Protein AF-A0AAV6AJV6-F1 (afdb_monomer_lite)

Structure (mmCIF, N/CA/C/O backbone):
data_AF-A0AAV6AJV6-F1
#
_entry.id   AF-A0AAV6AJV6-F1
#
loop_
_atom_site.group_PDB
_atom_site.id
_atom_site.type_symbol
_atom_site.label_atom_id
_atom_site.label_alt_id
_atom_site.label_comp_id
_atom_site.label_asym_id
_atom_site.label_entity_id
_atom_site.label_seq_id
_atom_site.pdbx_PDB_ins_code
_atom_site.Cartn_x
_atom_site.Cartn_y
_atom_site.Cartn_z
_atom_site.occupancy
_atom_site.B_iso_or_equiv
_atom_site.auth_seq_id
_atom_site.auth_comp_id
_atom_site.auth_asym_id
_atom_site.auth_atom_id
_atom_site.pdbx_PDB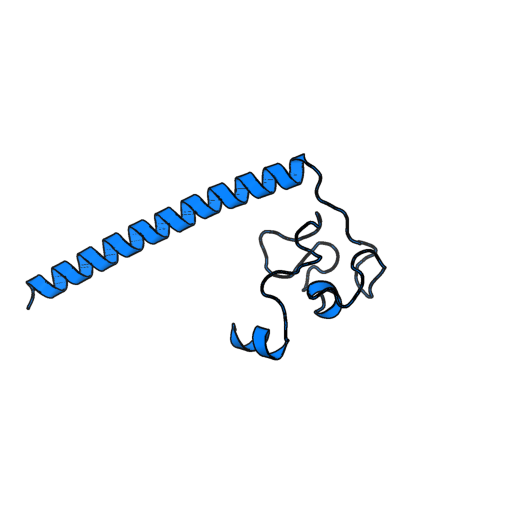_model_num
ATOM 1 N N . MET A 1 1 ? -8.845 -4.718 -15.061 1.00 54.75 1 MET A N 1
ATOM 2 C CA . MET A 1 1 ? -8.151 -3.935 -16.115 1.00 54.75 1 MET A CA 1
ATOM 3 C C . MET A 1 1 ? -8.215 -2.452 -15.765 1.00 54.75 1 MET A C 1
ATOM 5 O O . MET A 1 1 ? -9.102 -2.067 -15.022 1.00 54.75 1 MET A O 1
ATOM 9 N N . MET A 1 2 ? -7.311 -1.607 -16.283 1.00 59.62 2 MET A N 1
ATOM 10 C CA . MET A 1 2 ? -7.306 -0.151 -16.004 1.00 59.62 2 MET A CA 1
ATOM 11 C C . MET A 1 2 ? -8.650 0.534 -16.334 1.00 59.62 2 MET A C 1
ATOM 13 O O . MET A 1 2 ? -9.009 1.522 -15.703 1.00 59.62 2 MET A O 1
ATOM 17 N N . LEU A 1 3 ? -9.414 -0.039 -17.271 1.00 56.56 3 LEU A N 1
ATOM 18 C CA . LEU A 1 3 ? -10.757 0.409 -17.646 1.00 56.56 3 LEU A CA 1
ATOM 19 C C . LEU A 1 3 ? -11.791 0.244 -16.510 1.00 56.56 3 LEU A C 1
ATOM 21 O O . LEU A 1 3 ? -12.586 1.154 -16.297 1.00 56.56 3 LEU A O 1
ATOM 25 N N . ASP A 1 4 ? -11.708 -0.820 -15.700 1.00 61.56 4 ASP A N 1
ATOM 26 C CA . ASP A 1 4 ? -12.667 -1.083 -14.608 1.00 61.56 4 ASP A CA 1
ATOM 27 C C . ASP A 1 4 ? -12.580 -0.033 -13.482 1.00 61.56 4 ASP A C 1
ATOM 29 O O . ASP A 1 4 ? -13.563 0.243 -12.797 1.00 61.56 4 ASP A O 1
ATOM 33 N N . LEU A 1 5 ? -11.401 0.570 -13.276 1.00 62.09 5 LEU A N 1
ATOM 34 C CA . LEU A 1 5 ? -11.180 1.588 -12.237 1.00 62.09 5 LEU A CA 1
ATOM 35 C C . LEU A 1 5 ? -11.826 2.932 -12.600 1.00 62.09 5 LEU A C 1
ATOM 37 O O . LEU A 1 5 ? -12.338 3.630 -11.723 1.00 62.09 5 LEU A O 1
ATOM 41 N N . ILE A 1 6 ? -11.831 3.276 -13.893 1.00 66.12 6 ILE A N 1
ATOM 42 C CA . ILE A 1 6 ? -12.445 4.505 -14.413 1.00 66.12 6 ILE A CA 1
ATOM 43 C C . ILE A 1 6 ? -13.967 4.421 -14.271 1.00 66.12 6 ILE A C 1
ATOM 45 O O . ILE A 1 6 ? -14.595 5.366 -13.793 1.00 66.12 6 ILE A O 1
ATOM 49 N N . GLU A 1 7 ? -14.553 3.273 -14.614 1.00 68.69 7 GLU A N 1
ATOM 50 C CA . GLU A 1 7 ? -15.997 3.041 -14.501 1.00 68.69 7 GLU A CA 1
ATOM 51 C C . GLU A 1 7 ? -16.469 3.029 -13.042 1.00 68.69 7 GLU A C 1
ATOM 53 O O . GLU A 1 7 ? -17.490 3.633 -12.713 1.00 68.69 7 GLU A O 1
ATOM 58 N N . ARG A 1 8 ? -15.685 2.424 -12.141 1.00 68.44 8 ARG A N 1
ATOM 59 C CA . ARG A 1 8 ? -15.971 2.392 -10.695 1.00 68.44 8 ARG A CA 1
ATOM 60 C C . ARG A 1 8 ? -15.655 3.703 -9.968 1.00 68.44 8 ARG A C 1
ATOM 62 O O . ARG A 1 8 ? -15.910 3.800 -8.771 1.00 68.44 8 ARG A O 1
ATOM 69 N N . ARG A 1 9 ? -15.093 4.710 -10.658 1.00 78.44 9 ARG A N 1
ATOM 70 C CA . ARG A 1 9 ? -14.585 5.965 -10.060 1.00 78.44 9 ARG A CA 1
ATOM 71 C C . ARG A 1 9 ? -13.687 5.705 -8.845 1.00 78.44 9 ARG A C 1
ATOM 73 O O . ARG A 1 9 ? -13.729 6.440 -7.859 1.00 78.44 9 ARG A O 1
ATOM 80 N N . ARG A 1 10 ? -12.902 4.630 -8.903 1.00 85.81 10 ARG A N 1
ATOM 81 C CA . ARG A 1 10 ? -12.096 4.160 -7.779 1.00 85.81 10 ARG A CA 1
ATOM 82 C C . ARG A 1 10 ? -10.689 4.734 -7.885 1.00 85.81 10 ARG A C 1
ATOM 84 O O . ARG A 1 10 ? -10.038 4.604 -8.921 1.00 85.81 10 ARG A O 1
ATOM 91 N N . ALA A 1 11 ? -10.227 5.402 -6.830 1.00 84.94 11 ALA A N 1
ATOM 92 C CA . ALA A 1 11 ? -8.900 6.010 -6.824 1.00 84.94 11 ALA A CA 1
ATOM 93 C C . ALA A 1 11 ? -7.797 4.938 -6.913 1.00 84.94 11 ALA A C 1
ATOM 95 O O . ALA A 1 11 ? -7.889 3.909 -6.253 1.00 84.94 11 ALA A O 1
ATOM 96 N N . LEU A 1 12 ? -6.719 5.204 -7.662 1.00 84.44 12 LEU A N 1
ATOM 97 C CA . LEU A 1 12 ? -5.544 4.312 -7.725 1.00 84.44 12 LEU A CA 1
ATOM 98 C C . LEU A 1 12 ? -4.857 4.148 -6.354 1.00 84.44 12 LEU A C 1
ATOM 100 O O . LEU A 1 12 ? -4.177 3.162 -6.090 1.00 84.44 12 LEU A O 1
ATOM 104 N N . SER A 1 13 ? -5.014 5.138 -5.478 1.00 86.75 13 SER A N 1
ATOM 105 C CA . SER A 1 13 ? -4.573 5.095 -4.089 1.00 86.75 13 SER A CA 1
ATOM 106 C C . SER A 1 13 ? -5.671 5.682 -3.216 1.00 86.75 13 SER A C 1
ATOM 108 O O . SER A 1 13 ? -6.177 6.767 -3.509 1.00 86.75 13 SER A O 1
ATOM 110 N N . SER A 1 14 ? -6.038 4.974 -2.149 1.00 91.69 14 SER A N 1
ATOM 111 C CA . SER A 1 14 ? -7.021 5.470 -1.190 1.00 91.69 14 SER A CA 1
ATOM 112 C C . SER A 1 14 ? -6.452 6.649 -0.390 1.00 91.69 14 SER A C 1
ATOM 114 O O . SER A 1 14 ? -5.396 6.495 0.233 1.00 91.69 14 SER A O 1
ATOM 116 N N . PRO A 1 15 ? -7.154 7.796 -0.322 1.00 90.00 15 PRO A N 1
ATOM 117 C CA . PRO A 1 15 ? -6.735 8.928 0.502 1.00 90.00 15 PRO A CA 1
ATOM 118 C C . PRO A 1 15 ? -6.886 8.665 2.008 1.00 90.00 15 PRO A C 1
ATOM 120 O O . PRO A 1 15 ? -6.243 9.342 2.804 1.00 90.00 15 PRO A O 1
ATOM 123 N N . VAL A 1 16 ? -7.717 7.695 2.409 1.00 92.75 16 VAL A N 1
ATOM 124 C CA . VAL A 1 16 ? -8.027 7.416 3.823 1.00 92.75 16 VAL A CA 1
ATOM 125 C C . VAL A 1 16 ? -7.325 6.166 4.357 1.00 92.75 16 VAL A C 1
ATOM 127 O O . VAL A 1 16 ? -6.998 6.115 5.539 1.00 92.75 16 VAL A O 1
ATOM 130 N N . CYS A 1 17 ? -7.030 5.173 3.508 1.00 93.81 17 CYS A N 1
ATOM 131 C CA . CYS A 1 17 ? -6.378 3.934 3.947 1.00 93.81 17 CYS A CA 1
ATOM 132 C C . CYS A 1 17 ? -4.843 4.007 3.942 1.00 93.81 17 CYS A C 1
ATOM 134 O O . CYS A 1 17 ? -4.204 3.133 4.521 1.00 93.81 17 CYS A O 1
ATOM 136 N N . PHE A 1 18 ? -4.232 5.005 3.290 1.00 89.50 18 PHE A N 1
ATOM 137 C CA . PHE A 1 18 ? -2.776 5.056 3.081 1.00 89.50 18 PHE A CA 1
ATOM 138 C C . PHE A 1 18 ? -1.957 5.032 4.383 1.00 89.50 18 PHE A C 1
ATOM 140 O O . PHE A 1 18 ? -0.884 4.439 4.411 1.00 89.50 18 PHE A O 1
ATOM 147 N N . LEU A 1 19 ? -2.475 5.639 5.455 1.00 91.00 19 LEU A N 1
ATOM 148 C CA . LEU A 1 19 ? -1.814 5.715 6.764 1.00 91.00 19 LEU A CA 1
ATOM 149 C C . LEU A 1 19 ? -2.275 4.632 7.754 1.00 91.00 19 LEU A C 1
ATOM 151 O O . LEU A 1 19 ? -1.817 4.616 8.895 1.00 91.00 19 LEU A O 1
ATOM 155 N N . CYS A 1 20 ? -3.192 3.755 7.340 1.00 95.94 20 CYS A N 1
ATOM 156 C CA . CYS A 1 20 ? -3.760 2.726 8.200 1.00 95.94 20 CYS A CA 1
ATOM 157 C C . CYS A 1 20 ? -2.808 1.532 8.312 1.00 95.94 20 CYS A C 1
ATOM 159 O O . CYS A 1 20 ? -2.424 0.942 7.298 1.00 95.94 20 CYS A O 1
ATOM 161 N N . ARG A 1 21 ? -2.487 1.122 9.540 1.00 96.56 21 ARG A N 1
ATOM 162 C CA . ARG A 1 21 ? -1.565 0.009 9.810 1.00 96.56 21 ARG A CA 1
ATOM 163 C C . ARG A 1 21 ? -2.086 -1.359 9.366 1.00 96.56 21 ARG A C 1
ATOM 165 O O . ARG A 1 21 ? -1.312 -2.290 9.191 1.00 96.56 21 ARG A O 1
ATOM 172 N N . HIS A 1 22 ? -3.397 -1.491 9.170 1.00 96.38 22 HIS A N 1
ATOM 173 C CA . HIS A 1 22 ? -4.026 -2.756 8.782 1.00 96.38 22 HIS A CA 1
ATOM 174 C C . HIS A 1 22 ? -3.989 -3.026 7.276 1.00 96.38 22 HIS A C 1
ATOM 176 O O . HIS A 1 22 ? -4.435 -4.091 6.839 1.00 96.38 22 HIS A O 1
ATOM 182 N N . ARG A 1 23 ? -3.522 -2.067 6.467 1.00 94.38 23 ARG A N 1
ATOM 183 C CA . ARG A 1 23 ? -3.470 -2.199 5.010 1.00 94.38 23 ARG A CA 1
ATOM 184 C C . ARG A 1 23 ? -2.493 -3.302 4.608 1.00 94.38 23 ARG A C 1
ATOM 186 O O . ARG A 1 23 ? -1.369 -3.355 5.098 1.00 94.38 23 ARG A O 1
ATOM 193 N N . ASN A 1 24 ? -2.896 -4.140 3.657 1.00 93.50 24 ASN A N 1
ATOM 194 C CA . ASN A 1 24 ? -1.970 -5.079 3.044 1.00 93.50 24 ASN A CA 1
ATOM 195 C C . ASN A 1 24 ? -1.072 -4.330 2.043 1.00 93.50 24 ASN A C 1
ATOM 197 O O . ASN A 1 24 ? -1.559 -3.641 1.145 1.00 93.50 24 ASN A O 1
ATOM 201 N N . LEU A 1 25 ? 0.244 -4.431 2.227 1.00 88.31 25 LEU A N 1
ATOM 202 C CA . LEU A 1 25 ? 1.234 -3.785 1.362 1.00 88.31 25 LEU A CA 1
ATOM 203 C C . LEU A 1 25 ? 1.640 -4.653 0.164 1.00 88.31 25 LEU A C 1
ATOM 205 O O . LEU A 1 25 ? 2.228 -4.140 -0.784 1.00 88.31 25 LEU A O 1
ATOM 209 N N . ASP A 1 26 ? 1.331 -5.948 0.206 1.00 89.56 26 ASP A N 1
ATOM 210 C CA . ASP A 1 26 ? 1.691 -6.925 -0.823 1.00 89.56 26 ASP A CA 1
ATOM 211 C C . ASP A 1 26 ? 0.573 -7.126 -1.849 1.00 89.56 26 ASP A C 1
ATOM 213 O O . ASP A 1 26 ? 0.832 -7.498 -2.994 1.00 89.56 26 ASP A O 1
ATOM 217 N N . THR A 1 27 ? -0.673 -6.854 -1.460 1.00 86.38 27 THR A N 1
ATOM 218 C CA . THR A 1 27 ? -1.839 -6.958 -2.337 1.00 86.38 27 THR A CA 1
ATOM 219 C C . THR A 1 27 ? -2.578 -5.636 -2.437 1.00 86.38 27 THR A C 1
ATOM 221 O O . THR A 1 27 ? -2.759 -4.907 -1.464 1.00 86.38 27 THR A O 1
ATOM 224 N N . TYR A 1 28 ? -3.036 -5.330 -3.645 1.00 83.50 28 TYR A N 1
ATOM 225 C CA . TYR A 1 28 ? -3.805 -4.125 -3.908 1.00 83.50 28 TYR A CA 1
ATOM 226 C C . TYR A 1 28 ? -5.194 -4.217 -3.254 1.00 83.50 28 TYR A C 1
ATOM 228 O O . TYR A 1 28 ? -5.826 -5.266 -3.296 1.00 83.50 28 TYR A O 1
ATOM 236 N N . GLU A 1 29 ? -5.664 -3.112 -2.669 1.00 89.44 29 GLU A N 1
ATOM 237 C CA . GLU A 1 29 ? -7.050 -2.939 -2.197 1.00 89.44 29 GLU A CA 1
ATOM 238 C C . GLU A 1 29 ? -7.556 -3.863 -1.079 1.00 89.44 29 GLU A C 1
ATOM 240 O O . GLU A 1 29 ? -8.764 -3.948 -0.881 1.00 89.44 29 GLU A O 1
ATOM 245 N N . THR A 1 30 ? -6.683 -4.481 -0.283 1.00 95.31 30 THR A N 1
ATOM 246 C CA . THR A 1 30 ? -7.101 -5.308 0.864 1.00 95.31 30 THR A CA 1
ATOM 247 C C . THR A 1 30 ? -6.482 -4.836 2.181 1.00 95.31 30 THR A C 1
ATOM 249 O O . THR A 1 30 ? -5.505 -4.077 2.222 1.00 95.31 30 THR A O 1
ATOM 252 N N . CYS A 1 31 ? -7.080 -5.262 3.290 1.00 96.38 31 CYS A N 1
ATOM 253 C CA . CYS A 1 31 ? -6.588 -5.024 4.646 1.00 96.38 31 CYS A CA 1
ATOM 254 C C . CYS A 1 31 ? -7.096 -6.120 5.591 1.00 96.38 31 CYS A C 1
ATOM 256 O O . CYS A 1 31 ? -7.880 -6.973 5.183 1.00 96.38 31 CYS A O 1
ATOM 258 N N . ALA A 1 32 ? -6.690 -6.083 6.862 1.00 97.00 32 ALA A N 1
ATOM 259 C CA . ALA A 1 32 ? -7.165 -7.047 7.859 1.00 97.00 32 ALA A CA 1
ATOM 260 C C . ALA A 1 32 ? -8.703 -7.046 8.026 1.00 97.00 32 ALA A C 1
ATOM 262 O O . ALA A 1 32 ? -9.296 -8.109 8.177 1.00 97.00 32 ALA A O 1
ATOM 263 N N . ALA A 1 33 ? -9.347 -5.873 7.939 1.00 97.25 33 ALA A N 1
ATOM 264 C CA . ALA A 1 33 ? -10.807 -5.737 8.001 1.00 97.25 33 ALA A CA 1
ATOM 265 C C . ALA A 1 33 ? -11.513 -6.340 6.771 1.00 97.25 33 ALA A C 1
ATOM 267 O O . ALA A 1 33 ? -12.584 -6.927 6.890 1.00 97.25 33 ALA A O 1
ATOM 268 N N . PHE A 1 34 ? -10.899 -6.223 5.590 1.00 96.81 34 PHE A N 1
ATOM 269 C CA . PHE A 1 34 ? -11.467 -6.637 4.306 1.00 96.81 34 PHE A CA 1
ATOM 270 C C . PHE A 1 34 ? -10.433 -7.438 3.494 1.00 96.81 34 PHE A C 1
ATOM 272 O O . PHE A 1 34 ? -9.799 -6.883 2.585 1.00 96.81 34 PHE A O 1
ATOM 279 N N . PRO A 1 35 ? -10.230 -8.730 3.814 1.00 95.31 35 PRO A N 1
ATOM 280 C CA . PRO A 1 35 ? -9.224 -9.561 3.152 1.00 95.31 35 PRO A CA 1
ATOM 281 C C . PRO A 1 35 ? -9.527 -9.787 1.664 1.00 95.31 35 PRO A C 1
ATOM 283 O O . PRO A 1 35 ? -8.596 -9.905 0.873 1.00 95.31 35 PRO A O 1
ATOM 286 N N . ASP A 1 36 ? -10.807 -9.767 1.282 1.00 94.25 36 ASP A N 1
ATOM 287 C CA . ASP A 1 36 ? -11.268 -9.988 -0.097 1.00 94.25 36 ASP A CA 1
ATOM 288 C C . ASP A 1 36 ? -11.428 -8.693 -0.914 1.00 94.25 36 ASP A C 1
ATOM 290 O O . ASP A 1 36 ? -11.744 -8.740 -2.103 1.00 94.25 36 ASP A O 1
ATOM 294 N N . GLY A 1 37 ? -11.216 -7.527 -0.296 1.00 94.06 37 GLY A N 1
ATOM 295 C CA . GLY A 1 37 ? -11.292 -6.233 -0.973 1.00 94.06 37 GLY A CA 1
ATOM 296 C C . GLY A 1 37 ? -12.054 -5.173 -0.187 1.00 94.06 37 GLY A C 1
ATOM 297 O O . GLY A 1 37 ? -13.176 -5.383 0.271 1.00 94.06 37 GLY A O 1
ATOM 298 N N . ILE A 1 38 ? -11.453 -3.992 -0.068 1.00 95.25 38 ILE A N 1
ATOM 299 C CA . ILE A 1 38 ? -12.038 -2.842 0.623 1.00 95.25 38 ILE A CA 1
ATOM 300 C C . ILE A 1 38 ? -13.204 -2.286 -0.219 1.00 95.25 38 ILE A C 1
ATOM 302 O O . ILE A 1 38 ? -13.020 -2.025 -1.412 1.00 95.25 38 ILE A O 1
ATOM 306 N N . PRO A 1 39 ? -14.392 -2.040 0.358 1.00 94.44 39 PRO A N 1
ATOM 307 C CA . PRO A 1 39 ? -15.515 -1.432 -0.360 1.00 94.44 39 PRO A CA 1
ATOM 308 C C . PRO A 1 39 ? -15.185 -0.044 -0.932 1.00 94.44 39 PRO A C 1
ATOM 310 O O . PRO A 1 39 ? -14.493 0.738 -0.284 1.00 94.44 39 PRO A O 1
ATOM 313 N N . ASP A 1 40 ? -15.734 0.306 -2.105 1.00 93.44 40 ASP A N 1
ATOM 314 C CA . ASP A 1 40 ? -15.500 1.609 -2.766 1.00 93.44 40 ASP A CA 1
ATOM 315 C C . ASP A 1 40 ? -15.818 2.802 -1.857 1.00 93.44 40 ASP A C 1
ATOM 317 O O . ASP A 1 40 ? -15.095 3.797 -1.857 1.00 93.44 40 ASP A O 1
ATOM 321 N N . ALA A 1 41 ? -16.884 2.700 -1.056 1.00 93.44 41 ALA A N 1
ATOM 322 C CA . ALA A 1 41 ? -17.291 3.758 -0.138 1.00 93.44 41 ALA A CA 1
ATOM 323 C C . ALA A 1 41 ? -16.222 4.044 0.930 1.00 93.44 41 ALA A C 1
ATOM 325 O O . ALA A 1 41 ? -15.956 5.203 1.235 1.00 93.44 41 ALA A O 1
ATOM 326 N N . VAL A 1 42 ? -15.573 3.002 1.457 1.00 94.62 42 VAL A N 1
ATOM 327 C CA . VAL A 1 42 ? -14.465 3.146 2.411 1.00 94.62 42 VAL A CA 1
ATOM 328 C C . VAL A 1 42 ? -13.199 3.577 1.673 1.00 94.62 42 VAL A C 1
ATOM 330 O O . VAL A 1 42 ? -12.564 4.552 2.056 1.00 94.62 42 VAL A O 1
ATOM 333 N N . TRP A 1 43 ? -12.862 2.908 0.567 1.00 94.00 43 TRP A N 1
ATOM 334 C CA . TRP A 1 43 ? -11.643 3.159 -0.206 1.00 94.00 43 TRP A CA 1
ATOM 335 C C . TRP A 1 43 ? -11.550 4.602 -0.714 1.00 94.00 43 TRP A C 1
ATOM 337 O O . TRP A 1 43 ? -10.500 5.23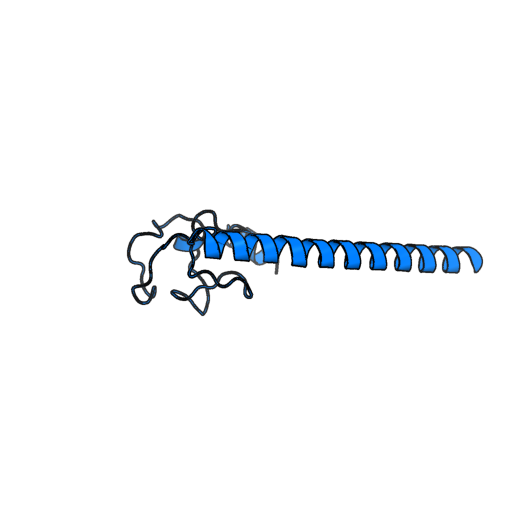2 -0.592 1.00 94.00 43 TRP A O 1
ATOM 347 N N . ASN A 1 44 ? -12.645 5.149 -1.242 1.00 92.44 44 ASN A N 1
ATOM 348 C CA . ASN A 1 44 ? -12.697 6.516 -1.757 1.00 92.44 44 ASN A CA 1
ATOM 349 C C . ASN A 1 44 ? -12.951 7.569 -0.657 1.00 92.44 44 ASN A C 1
ATOM 351 O O . ASN A 1 44 ? -12.991 8.757 -0.965 1.00 92.44 44 ASN A O 1
ATOM 355 N N . GLY A 1 45 ? -13.126 7.162 0.607 1.00 92.44 45 GLY A N 1
ATOM 356 C CA . GLY A 1 45 ? -13.403 8.074 1.722 1.00 92.44 45 GLY A CA 1
ATOM 357 C C . GLY A 1 45 ? -14.824 8.650 1.745 1.00 92.44 45 GLY A C 1
ATOM 358 O O . GLY A 1 45 ? -15.051 9.673 2.383 1.00 92.44 45 GLY A O 1
ATOM 359 N N . ALA A 1 46 ? -15.782 8.020 1.057 1.00 93.94 46 ALA A N 1
ATOM 360 C CA . ALA A 1 46 ? -17.200 8.387 1.135 1.00 93.94 46 ALA A CA 1
ATOM 361 C C . ALA A 1 46 ? -17.842 7.972 2.474 1.00 93.94 46 ALA A C 1
ATOM 363 O O . ALA A 1 46 ? -18.834 8.564 2.891 1.00 93.94 46 ALA A O 1
ATOM 364 N N . HIS A 1 47 ? -17.267 6.970 3.146 1.00 94.44 47 HIS A N 1
ATOM 365 C CA . HIS A 1 47 ? -17.572 6.588 4.525 1.00 94.44 47 HIS A CA 1
ATOM 366 C C . HIS A 1 47 ? -16.394 6.943 5.437 1.00 94.44 47 HIS A C 1
ATOM 368 O O . HIS A 1 47 ? -15.240 6.723 5.062 1.00 94.44 47 HIS A O 1
ATOM 374 N N . ASP A 1 48 ? -16.668 7.460 6.639 1.00 94.25 48 ASP A N 1
ATOM 375 C CA . ASP A 1 48 ? -15.613 7.753 7.615 1.00 94.25 48 ASP A CA 1
ATOM 376 C C . ASP A 1 48 ? -14.971 6.445 8.089 1.00 94.25 48 ASP A C 1
ATOM 378 O O . ASP A 1 48 ? -15.569 5.658 8.824 1.00 94.25 48 ASP A O 1
ATOM 382 N N . HIS A 1 49 ? -13.720 6.240 7.683 1.00 92.25 49 HIS A N 1
ATOM 383 C CA . HIS A 1 49 ? -12.930 5.038 7.940 1.00 92.25 49 HIS A CA 1
ATOM 384 C C . HIS A 1 49 ? -12.687 4.748 9.438 1.00 92.25 49 HIS A C 1
ATOM 386 O O . HIS A 1 49 ? -12.245 3.656 9.796 1.00 92.25 49 HIS A O 1
ATOM 392 N N . ARG A 1 50 ? -12.979 5.710 10.323 1.00 94.75 50 ARG A N 1
ATOM 393 C CA . ARG A 1 50 ? -12.881 5.574 11.787 1.00 94.75 50 ARG A CA 1
ATOM 394 C C . ARG A 1 50 ? -14.177 5.084 12.436 1.00 94.75 50 ARG A C 1
ATOM 396 O O . ARG A 1 50 ? -14.221 4.911 13.647 1.00 94.75 50 ARG A O 1
ATOM 403 N N . THR A 1 51 ? -15.242 4.914 11.658 1.00 96.38 51 THR A N 1
ATOM 404 C CA . THR A 1 51 ? -16.546 4.449 12.144 1.00 96.38 51 THR A CA 1
ATOM 405 C C . THR A 1 51 ? -16.818 3.023 11.670 1.00 96.38 51 THR A C 1
ATOM 407 O O . THR A 1 51 ? -16.284 2.636 10.627 1.00 96.38 51 THR A O 1
ATOM 410 N N . PRO A 1 52 ? -17.636 2.231 12.396 1.00 97.31 52 PRO A N 1
ATOM 411 C CA . PRO A 1 52 ? -17.917 0.857 11.998 1.00 97.31 52 PRO A CA 1
ATOM 412 C C . PRO A 1 52 ? -18.505 0.792 10.587 1.00 97.31 52 PRO A C 1
ATOM 414 O O . PRO A 1 52 ? -19.323 1.639 10.211 1.00 97.31 52 PRO A O 1
ATOM 417 N N . PHE A 1 53 ? -18.123 -0.227 9.825 1.00 96.81 53 PHE A N 1
ATOM 418 C CA . PHE A 1 53 ? -18.668 -0.507 8.500 1.00 96.81 53 PHE A CA 1
ATOM 419 C C . PHE A 1 53 ? -19.090 -1.981 8.395 1.00 96.81 53 PHE A C 1
ATOM 421 O O . PHE A 1 53 ? -18.396 -2.853 8.917 1.00 96.81 53 PHE A O 1
ATOM 428 N N . PRO A 1 54 ? -20.206 -2.313 7.716 1.00 96.88 54 PRO A N 1
ATOM 429 C CA . PRO A 1 54 ? -20.624 -3.702 7.549 1.00 96.88 54 PRO A CA 1
ATOM 430 C C . PRO A 1 54 ? -19.506 -4.599 6.994 1.00 96.88 54 PRO A C 1
ATOM 432 O O . PRO A 1 54 ? -19.015 -4.384 5.887 1.00 96.88 54 PRO A O 1
ATOM 435 N N . GLY A 1 55 ? -19.130 -5.622 7.764 1.00 94.00 55 GLY A N 1
ATOM 436 C CA . GLY A 1 55 ? -18.098 -6.585 7.374 1.00 94.00 55 GLY A CA 1
ATOM 437 C C . GLY A 1 55 ? -16.659 -6.187 7.718 1.00 94.00 55 GLY A C 1
ATOM 438 O O . GLY A 1 55 ? -15.756 -6.913 7.327 1.00 94.00 55 GLY A O 1
ATOM 439 N N . ASP A 1 56 ? -16.431 -5.103 8.467 1.00 96.06 56 ASP A N 1
ATOM 440 C CA . ASP A 1 56 ? -15.089 -4.653 8.885 1.00 96.06 56 ASP A CA 1
ATOM 441 C C . ASP A 1 56 ? -14.428 -5.514 9.981 1.00 96.06 56 ASP A C 1
ATOM 443 O O . ASP A 1 56 ? -13.311 -5.232 10.412 1.00 96.06 56 ASP A O 1
ATOM 447 N N . GLN A 1 57 ? -15.117 -6.557 10.457 1.00 95.50 57 GLN A N 1
ATOM 448 C CA . GLN A 1 57 ? -14.656 -7.454 11.524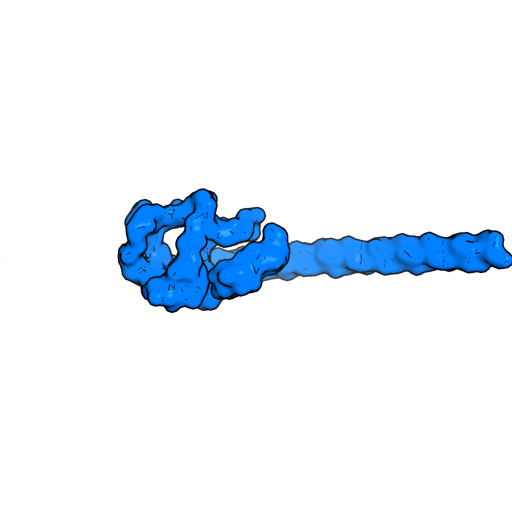 1.00 95.50 57 GLN A CA 1
ATOM 449 C C . GLN A 1 57 ? -14.328 -6.719 12.841 1.00 95.50 57 GLN A C 1
ATOM 451 O O . GLN A 1 57 ? -13.551 -7.213 13.656 1.00 95.50 57 GLN A O 1
ATOM 456 N N . GLY A 1 58 ? -14.917 -5.536 13.060 1.00 96.19 58 GLY A N 1
ATOM 457 C CA . GLY A 1 58 ? -14.624 -4.676 14.206 1.00 96.19 58 GLY A CA 1
ATOM 458 C C . GLY A 1 58 ? -13.268 -3.968 14.128 1.00 96.19 58 GLY A C 1
ATOM 459 O O . GLY A 1 58 ? -12.844 -3.369 15.115 1.00 96.19 58 GLY A O 1
ATOM 460 N N . ILE A 1 59 ? -12.583 -4.032 12.984 1.00 97.12 59 ILE A N 1
ATOM 461 C CA . ILE A 1 59 ? -11.287 -3.396 12.754 1.00 97.12 59 ILE A CA 1
ATOM 462 C C . ILE A 1 59 ? -11.516 -2.073 12.023 1.00 97.12 59 ILE A C 1
ATOM 464 O O . ILE A 1 59 ? -12.036 -2.031 10.910 1.00 97.12 59 ILE A O 1
ATOM 468 N N . GLN A 1 60 ? -11.082 -0.982 12.642 1.00 95.25 60 GLN A N 1
ATOM 469 C CA . GLN A 1 60 ? -11.237 0.376 12.122 1.00 95.25 60 GLN A CA 1
ATOM 470 C C . GLN A 1 60 ? -9.874 0.991 11.813 1.00 95.25 60 GLN A C 1
ATOM 472 O O . GLN A 1 60 ? -8.836 0.350 11.961 1.00 95.25 60 GLN A O 1
ATOM 477 N N . PHE A 1 61 ? -9.866 2.242 11.358 1.00 96.69 61 PHE A N 1
ATOM 478 C CA . PHE A 1 61 ? -8.622 2.968 11.151 1.00 96.69 61 PHE A CA 1
ATOM 479 C C . PHE A 1 61 ? -7.772 3.036 12.429 1.00 96.69 61 PHE A C 1
ATOM 481 O O . PHE A 1 61 ? -8.196 3.581 13.449 1.00 96.69 61 PHE A O 1
ATOM 488 N N . GLU A 1 62 ? -6.525 2.595 12.306 1.00 97.12 62 GLU A N 1
ATOM 489 C CA . GLU A 1 62 ? -5.467 2.834 13.276 1.00 97.12 62 GLU A CA 1
ATOM 490 C C . GLU A 1 62 ? -4.222 3.300 12.517 1.00 97.12 62 GLU A C 1
ATOM 492 O O . GLU A 1 62 ? -3.797 2.663 11.547 1.00 97.12 62 GLU A O 1
ATOM 497 N N . ALA A 1 63 ? -3.663 4.441 12.919 1.00 96.69 63 ALA A N 1
ATOM 498 C CA . ALA A 1 63 ? -2.487 4.994 12.262 1.00 96.69 63 ALA A CA 1
ATOM 499 C C . ALA A 1 63 ? -1.266 4.091 12.481 1.00 96.69 63 ALA A C 1
ATOM 501 O O . ALA A 1 63 ? -1.098 3.512 13.555 1.00 96.69 63 ALA A O 1
ATOM 502 N N . MET A 1 64 ? -0.395 4.015 11.473 1.00 96.19 64 MET A N 1
ATOM 503 C CA . MET A 1 64 ? 0.926 3.411 11.638 1.00 96.19 64 MET A CA 1
ATOM 504 C C . MET A 1 64 ? 1.687 4.073 12.789 1.00 96.19 64 MET A C 1
ATOM 506 O O . MET A 1 64 ? 1.683 5.299 12.935 1.00 96.19 64 MET A O 1
ATOM 510 N N . THR A 1 65 ? 2.387 3.264 13.579 1.00 97.25 65 THR A N 1
ATOM 511 C CA . THR A 1 65 ? 3.384 3.781 14.518 1.00 97.25 65 THR A CA 1
ATOM 512 C C . THR A 1 65 ? 4.568 4.383 13.755 1.00 97.25 65 THR A C 1
ATOM 514 O O . THR A 1 65 ? 4.792 4.093 12.579 1.00 97.25 65 THR A O 1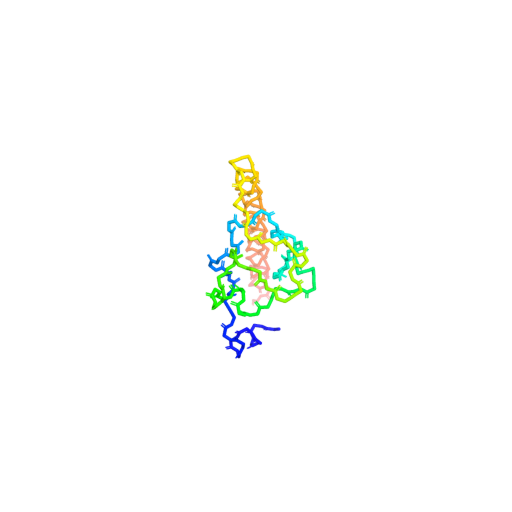
ATOM 517 N N . GLU A 1 66 ? 5.398 5.179 14.433 1.00 96.88 66 GLU A N 1
ATOM 518 C CA . GLU A 1 66 ? 6.627 5.716 13.828 1.00 96.88 66 GLU A CA 1
ATOM 519 C C . GLU A 1 66 ? 7.572 4.617 13.314 1.00 96.88 66 GLU A C 1
ATOM 521 O O . GLU A 1 66 ? 8.270 4.804 12.317 1.00 96.88 66 GLU A O 1
ATOM 526 N N . SER A 1 67 ? 7.619 3.466 13.993 1.00 97.06 67 SER A N 1
ATOM 527 C CA . SER A 1 67 ? 8.448 2.337 13.568 1.00 97.06 67 SER A CA 1
ATOM 528 C C . SER A 1 67 ? 7.883 1.642 12.329 1.00 97.06 67 SER A C 1
ATOM 530 O O . SER A 1 67 ? 8.655 1.274 11.445 1.00 97.06 67 SER A O 1
ATOM 532 N N . GLU A 1 68 ? 6.560 1.501 12.233 1.00 95.69 68 GLU A N 1
ATOM 533 C CA . GLU A 1 68 ? 5.886 0.939 11.058 1.00 95.69 68 GLU A CA 1
ATOM 534 C C . GLU A 1 68 ? 6.029 1.844 9.833 1.00 95.69 68 GLU A C 1
ATOM 536 O O . GLU A 1 68 ? 6.410 1.373 8.763 1.00 95.69 68 GLU A O 1
ATOM 541 N N . ASP A 1 69 ? 5.802 3.148 9.992 1.00 95.12 69 ASP A N 1
ATOM 542 C CA . ASP A 1 69 ? 5.961 4.129 8.915 1.00 95.12 69 ASP A CA 1
ATOM 543 C C . ASP A 1 69 ? 7.419 4.203 8.427 1.00 95.12 69 ASP A C 1
ATOM 545 O O . ASP A 1 69 ? 7.675 4.216 7.219 1.00 95.12 69 ASP A O 1
ATOM 549 N N . ARG A 1 70 ? 8.399 4.134 9.338 1.00 96.25 70 ARG A N 1
ATOM 550 C CA . ARG A 1 70 ? 9.817 4.014 8.967 1.00 96.25 70 ARG A CA 1
ATOM 551 C C . ARG A 1 70 ? 10.086 2.748 8.152 1.00 96.25 70 ARG A C 1
ATOM 553 O O . ARG A 1 70 ? 10.683 2.839 7.079 1.00 96.25 70 ARG A O 1
ATOM 560 N N . ALA A 1 71 ? 9.623 1.590 8.623 1.00 95.06 71 ALA A N 1
ATOM 561 C CA . ALA A 1 71 ? 9.809 0.319 7.924 1.00 95.06 71 ALA A CA 1
ATOM 562 C C . ALA A 1 71 ? 9.156 0.331 6.530 1.00 95.06 71 ALA A C 1
ATOM 564 O O . ALA A 1 71 ? 9.724 -0.187 5.562 1.00 95.06 71 ALA A O 1
ATOM 565 N N . PHE A 1 72 ? 7.987 0.965 6.406 1.00 92.38 72 PHE A N 1
ATOM 566 C CA . PHE A 1 72 ? 7.318 1.164 5.127 1.00 92.38 72 PHE A CA 1
ATOM 567 C C . PHE A 1 72 ? 8.161 2.015 4.171 1.00 92.38 72 PHE A C 1
ATOM 569 O O . PHE A 1 72 ? 8.392 1.599 3.035 1.00 92.38 72 PHE A O 1
ATOM 576 N N . ARG A 1 7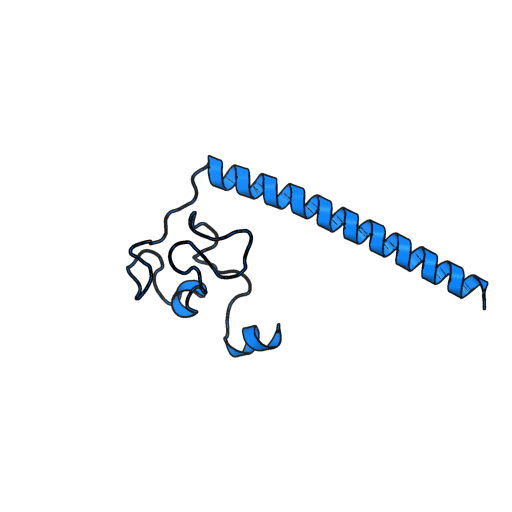3 ? 8.685 3.163 4.617 1.00 94.44 73 ARG A N 1
ATOM 577 C CA . ARG A 1 73 ? 9.540 4.026 3.779 1.00 94.44 73 ARG A CA 1
ATOM 578 C C . ARG A 1 73 ? 10.796 3.308 3.303 1.00 94.44 73 ARG A C 1
ATOM 580 O O . ARG A 1 73 ? 11.090 3.323 2.111 1.00 94.44 73 ARG A O 1
ATOM 587 N N . GLU A 1 74 ? 11.482 2.601 4.196 1.00 97.19 74 GLU A N 1
ATOM 588 C CA . GLU A 1 74 ? 12.668 1.811 3.845 1.00 97.19 74 GLU A CA 1
ATOM 589 C C . GLU A 1 74 ? 12.352 0.731 2.798 1.00 97.19 74 GLU A C 1
ATOM 591 O O . GLU A 1 74 ? 13.144 0.470 1.883 1.00 97.19 74 GLU A O 1
ATOM 596 N N . ARG A 1 75 ? 11.173 0.101 2.901 1.00 94.38 75 ARG A N 1
ATOM 597 C CA . ARG A 1 75 ? 10.675 -0.841 1.895 1.00 94.38 75 ARG A CA 1
ATOM 598 C C . ARG A 1 75 ? 10.436 -0.158 0.550 1.00 94.38 75 ARG A C 1
ATOM 600 O O . ARG A 1 75 ? 10.947 -0.655 -0.453 1.00 94.38 75 ARG A O 1
ATOM 607 N N . VAL A 1 76 ? 9.709 0.958 0.532 1.00 93.12 76 VAL A N 1
ATOM 608 C CA . VAL A 1 76 ? 9.408 1.725 -0.688 1.00 93.12 76 VAL A CA 1
ATOM 609 C C . VAL A 1 76 ? 10.694 2.149 -1.391 1.00 93.12 76 VAL A C 1
ATOM 611 O O . VAL A 1 76 ? 10.833 1.946 -2.594 1.00 93.12 76 VAL A O 1
ATOM 614 N N . GLU A 1 77 ? 11.675 2.663 -0.652 1.00 97.38 77 GLU A N 1
ATOM 615 C CA . GLU A 1 77 ? 12.972 3.051 -1.210 1.00 97.38 77 GLU A CA 1
ATOM 616 C C . GLU A 1 77 ? 13.728 1.865 -1.818 1.00 97.38 77 GLU A C 1
ATOM 618 O O . GLU A 1 77 ? 14.294 1.966 -2.908 1.00 97.38 77 GLU A O 1
ATOM 623 N N . ARG A 1 78 ? 13.746 0.719 -1.127 1.00 97.38 78 ARG A N 1
ATOM 624 C CA . ARG A 1 78 ? 14.397 -0.499 -1.625 1.00 97.38 78 ARG A CA 1
ATOM 625 C C . ARG A 1 78 ? 13.742 -0.995 -2.912 1.00 97.38 78 ARG A C 1
ATOM 627 O O . ARG A 1 78 ? 14.449 -1.332 -3.862 1.00 97.38 78 ARG A O 1
ATOM 634 N N . GLU A 1 79 ? 12.415 -1.047 -2.946 1.00 95.31 79 GLU A N 1
ATOM 635 C CA . GLU A 1 79 ? 11.665 -1.456 -4.133 1.00 95.31 79 GLU A CA 1
ATOM 636 C C . GLU A 1 79 ? 11.838 -0.456 -5.281 1.00 95.31 79 GLU A C 1
ATOM 638 O O . GLU A 1 79 ? 12.054 -0.879 -6.418 1.00 95.31 79 GLU A O 1
ATOM 643 N N . GLY A 1 80 ? 11.846 0.846 -4.985 1.00 96.12 80 GLY A N 1
ATOM 644 C CA . GLY A 1 80 ? 12.124 1.917 -5.942 1.00 96.12 80 GLY A CA 1
ATOM 645 C C . GLY A 1 80 ? 13.478 1.739 -6.627 1.00 96.12 80 GLY A C 1
ATOM 646 O O . GLY A 1 80 ? 13.535 1.664 -7.855 1.00 96.12 80 GLY A O 1
ATOM 647 N N . ARG A 1 81 ? 14.550 1.522 -5.852 1.00 98.25 81 ARG A N 1
ATOM 648 C CA . ARG A 1 81 ? 15.888 1.219 -6.399 1.00 98.25 81 ARG A CA 1
ATOM 649 C C . ARG A 1 81 ? 15.875 -0.003 -7.325 1.00 98.25 81 ARG A C 1
ATOM 651 O O . ARG A 1 81 ? 16.495 0.009 -8.387 1.00 98.25 81 ARG A O 1
ATOM 658 N N . ALA A 1 82 ? 15.138 -1.053 -6.960 1.00 97.25 82 ALA A N 1
ATOM 659 C CA . ALA A 1 82 ? 15.018 -2.250 -7.791 1.00 97.25 82 ALA A CA 1
ATOM 660 C C . ALA A 1 82 ? 14.239 -1.989 -9.096 1.00 97.25 82 ALA A C 1
ATOM 662 O O . ALA A 1 82 ? 14.587 -2.538 -10.144 1.00 97.25 82 ALA A O 1
ATOM 663 N N . VAL A 1 83 ? 13.191 -1.157 -9.060 1.00 97.06 83 VAL A N 1
ATOM 664 C CA . VAL A 1 83 ? 12.456 -0.718 -10.260 1.00 97.06 83 VAL A CA 1
ATOM 665 C C . VAL A 1 83 ? 13.371 0.082 -11.186 1.00 97.06 83 VAL A C 1
ATOM 667 O O . VAL A 1 83 ? 13.422 -0.207 -12.383 1.00 97.06 83 VAL A O 1
ATOM 670 N N . GLU A 1 84 ? 14.121 1.041 -10.646 1.00 98.31 84 GLU A N 1
ATOM 671 C CA . GLU A 1 84 ? 15.063 1.870 -11.405 1.00 98.31 84 GLU A CA 1
ATOM 672 C C . GLU A 1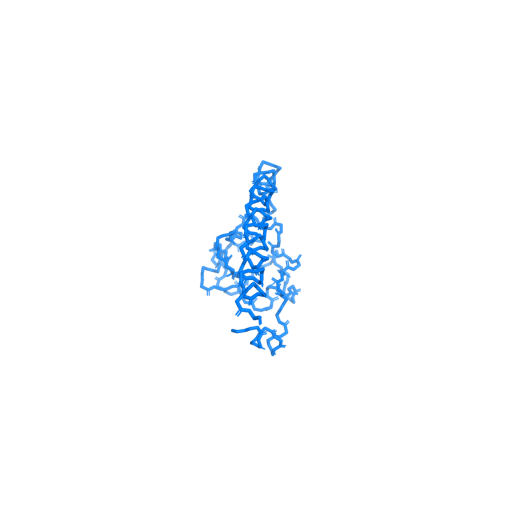 84 ? 16.136 1.025 -12.092 1.00 98.31 84 GLU A C 1
ATOM 674 O O . GLU A 1 84 ? 16.410 1.206 -13.283 1.00 98.31 84 GLU A O 1
ATOM 679 N N . GLU A 1 85 ? 16.698 0.050 -11.375 1.00 98.50 85 GLU A N 1
ATOM 680 C CA . GLU A 1 85 ? 17.666 -0.882 -11.938 1.00 98.50 85 GLU A CA 1
ATOM 681 C C . GLU A 1 85 ? 17.059 -1.723 -13.070 1.00 98.50 85 GLU A C 1
ATOM 683 O O . GLU A 1 85 ? 17.665 -1.843 -14.140 1.00 98.50 85 GLU A O 1
ATOM 688 N N . ARG A 1 86 ? 15.858 -2.285 -12.876 1.00 98.12 86 ARG A N 1
ATOM 689 C CA . ARG A 1 86 ? 15.160 -3.036 -13.934 1.00 98.12 86 ARG A CA 1
ATOM 690 C C . ARG A 1 86 ? 14.919 -2.166 -15.164 1.00 98.12 86 ARG A C 1
ATOM 692 O O . ARG A 1 86 ? 15.167 -2.614 -16.283 1.00 98.12 86 ARG A O 1
ATOM 699 N N . ALA A 1 87 ? 14.486 -0.923 -14.964 1.00 98.25 87 ALA A N 1
ATOM 700 C CA . ALA A 1 87 ? 14.255 0.024 -16.046 1.00 98.25 87 ALA A CA 1
ATOM 701 C C . ALA A 1 87 ? 15.555 0.364 -16.791 1.00 98.25 87 ALA A C 1
ATOM 703 O O . ALA A 1 87 ? 15.557 0.415 -18.021 1.00 98.25 87 ALA A O 1
ATOM 704 N N . ARG A 1 88 ? 16.675 0.539 -16.074 1.00 98.56 88 ARG A N 1
ATOM 705 C CA . ARG A 1 88 ? 18.001 0.738 -16.679 1.00 98.56 88 ARG A CA 1
ATOM 706 C C . ARG A 1 88 ? 18.396 -0.449 -17.556 1.00 98.56 88 ARG A C 1
ATOM 708 O O . ARG A 1 88 ? 18.649 -0.252 -18.741 1.00 98.56 88 ARG A O 1
ATOM 715 N N . ARG A 1 89 ? 18.365 -1.670 -17.008 1.00 98.44 89 ARG A N 1
ATOM 716 C CA . ARG A 1 89 ? 18.701 -2.905 -17.744 1.00 98.44 89 ARG A CA 1
ATOM 717 C C . ARG A 1 89 ? 17.829 -3.078 -18.988 1.00 98.44 89 ARG A C 1
ATOM 719 O O . ARG A 1 89 ? 18.313 -3.480 -20.043 1.00 98.44 89 ARG A O 1
ATOM 726 N N . HIS A 1 90 ? 16.539 -2.760 -18.877 1.00 98.31 90 HIS A N 1
ATOM 727 C CA . HIS A 1 90 ? 15.621 -2.813 -20.009 1.00 98.31 90 HIS A CA 1
ATOM 728 C C . HIS A 1 90 ? 16.013 -1.821 -21.112 1.00 98.31 90 HIS A C 1
ATOM 730 O O . HIS A 1 90 ? 16.083 -2.216 -22.273 1.00 98.31 90 HIS A O 1
ATOM 736 N N . ARG A 1 91 ? 16.325 -0.565 -20.761 1.00 98.50 91 ARG A N 1
ATOM 737 C CA . ARG A 1 91 ? 16.779 0.450 -21.728 1.00 98.50 91 ARG A CA 1
ATOM 738 C C . ARG A 1 91 ? 18.083 0.054 -22.417 1.00 98.50 91 ARG A C 1
ATOM 740 O O . ARG A 1 91 ? 18.177 0.186 -23.630 1.00 98.50 91 ARG A O 1
ATOM 747 N N . GLU A 1 92 ? 19.057 -0.462 -21.669 1.00 98.44 92 GLU A N 1
ATOM 748 C CA . GLU A 1 92 ? 20.330 -0.952 -22.221 1.00 98.44 92 GLU A CA 1
ATOM 749 C C . GLU A 1 92 ? 20.111 -2.092 -23.221 1.00 98.44 92 GLU A C 1
ATOM 751 O O . GLU A 1 92 ? 20.679 -2.083 -24.313 1.00 98.44 92 GLU A O 1
ATOM 756 N N . ARG A 1 93 ? 19.241 -3.051 -22.877 1.00 98.25 93 ARG A N 1
ATOM 757 C CA . ARG A 1 93 ? 18.883 -4.155 -23.772 1.00 98.25 93 ARG A CA 1
ATOM 758 C C . ARG A 1 93 ? 18.230 -3.650 -25.057 1.00 98.25 93 ARG A C 1
ATOM 760 O O . ARG A 1 93 ? 18.684 -4.016 -26.133 1.00 98.25 93 ARG A O 1
ATOM 767 N N . VAL A 1 94 ? 17.216 -2.790 -24.942 1.00 98.25 94 VAL A N 1
ATOM 768 C CA . VAL A 1 94 ? 16.514 -2.218 -26.104 1.00 98.25 94 VAL A CA 1
ATOM 769 C C . VAL A 1 94 ? 17.478 -1.428 -26.993 1.00 98.25 94 VAL A C 1
ATOM 771 O O . VAL A 1 94 ? 17.434 -1.565 -28.211 1.00 98.25 94 VAL A O 1
ATOM 774 N N . ALA A 1 95 ? 18.394 -0.651 -26.406 1.00 97.81 95 ALA A N 1
ATOM 775 C CA . ALA A 1 95 ? 19.410 0.080 -27.161 1.00 97.81 95 ALA A CA 1
ATOM 776 C C . ALA A 1 95 ? 20.360 -0.864 -27.918 1.00 97.81 95 ALA A C 1
ATOM 778 O O . ALA A 1 95 ? 20.657 -0.628 -29.088 1.00 97.81 95 ALA A O 1
ATOM 779 N N . LYS A 1 96 ? 20.801 -1.956 -27.280 1.00 97.50 96 LYS A N 1
ATOM 780 C CA . LYS A 1 96 ? 21.660 -2.966 -27.912 1.00 97.50 96 LYS A CA 1
ATOM 781 C C . LYS A 1 96 ? 20.950 -3.691 -29.058 1.00 97.50 96 LYS A C 1
ATOM 783 O O . LYS A 1 96 ? 21.545 -3.889 -30.112 1.00 97.50 96 LYS A O 1
ATOM 788 N N . GLU A 1 97 ? 19.692 -4.076 -28.859 1.00 97.19 97 GLU A N 1
ATOM 789 C CA . GLU A 1 97 ? 18.863 -4.714 -29.890 1.00 97.19 97 GLU A CA 1
ATOM 790 C C . GLU A 1 97 ? 18.641 -3.774 -31.083 1.00 97.19 97 GLU A C 1
ATOM 792 O O . GLU A 1 97 ? 18.794 -4.188 -32.231 1.00 97.19 97 GLU A O 1
ATOM 797 N N . ALA A 1 98 ? 18.360 -2.493 -30.823 1.00 96.69 98 ALA A N 1
ATOM 798 C CA . ALA A 1 98 ? 18.210 -1.484 -31.867 1.00 96.69 98 ALA A CA 1
ATOM 799 C C . ALA A 1 98 ? 19.507 -1.266 -32.668 1.00 96.69 98 ALA A C 1
ATOM 801 O O . ALA A 1 98 ? 19.451 -1.175 -33.893 1.00 96.69 98 ALA A O 1
ATOM 802 N N . ALA A 1 99 ? 20.666 -1.223 -32.000 1.00 95.50 99 ALA A N 1
ATOM 803 C CA . ALA A 1 99 ? 21.964 -1.097 -32.664 1.00 95.50 99 ALA A CA 1
ATOM 804 C C . ALA A 1 99 ? 22.267 -2.308 -33.563 1.00 95.50 99 ALA A C 1
ATOM 806 O O . ALA A 1 99 ? 22.597 -2.130 -34.731 1.00 95.50 99 ALA A O 1
ATOM 807 N N . ALA A 1 100 ? 22.060 -3.530 -33.062 1.00 94.81 100 ALA A N 1
ATOM 808 C CA . ALA A 1 100 ? 22.277 -4.749 -33.842 1.00 94.81 100 ALA A CA 1
ATOM 809 C C . ALA A 1 100 ? 21.367 -4.824 -35.083 1.00 94.81 100 ALA A C 1
ATOM 811 O O . ALA A 1 100 ? 21.804 -5.246 -36.148 1.00 94.81 100 ALA A O 1
ATOM 812 N N . LEU A 1 101 ? 20.108 -4.382 -34.974 1.00 92.75 101 LEU A N 1
ATOM 813 C CA . LEU A 1 101 ? 19.196 -4.301 -36.122 1.00 92.75 101 LEU A CA 1
ATOM 814 C C . LEU A 1 101 ? 19.644 -3.266 -37.162 1.00 92.75 101 LEU A C 1
ATOM 816 O O . LEU A 1 101 ? 19.431 -3.477 -38.354 1.00 92.75 101 LEU A O 1
ATOM 820 N N . ALA A 1 102 ? 20.249 -2.159 -36.728 1.00 88.50 102 ALA A N 1
ATOM 821 C CA . ALA A 1 102 ? 20.773 -1.137 -37.627 1.00 88.50 102 ALA A CA 1
ATOM 822 C C . ALA A 1 102 ? 22.030 -1.602 -38.384 1.00 88.50 102 ALA A C 1
ATOM 824 O O . ALA A 1 102 ? 22.226 -1.180 -39.514 1.00 88.50 102 ALA A O 1
ATOM 825 N N . GLU A 1 103 ? 22.846 -2.479 -37.793 1.00 84.56 103 GLU A N 1
ATOM 826 C CA . GLU A 1 103 ? 24.056 -3.040 -38.422 1.00 84.56 103 GLU A CA 1
ATOM 827 C C . GLU A 1 103 ? 23.762 -4.133 -39.466 1.00 84.56 103 GLU A C 1
ATOM 829 O O . GLU A 1 103 ? 24.608 -4.429 -40.307 1.00 84.56 103 GLU A O 1
ATOM 834 N N . VAL A 1 104 ? 22.573 -4.742 -39.423 1.00 78.25 104 VAL A N 1
ATOM 835 C CA . VAL A 1 104 ? 22.129 -5.768 -40.388 1.00 78.25 104 VAL A CA 1
ATOM 836 C C . VAL A 1 104 ? 21.469 -5.144 -41.635 1.00 78.25 104 VAL A C 1
ATOM 838 O O . VAL A 1 104 ? 21.201 -5.853 -42.606 1.00 78.25 104 VAL A O 1
ATOM 841 N N . ARG A 1 105 ? 21.208 -3.830 -41.627 1.00 56.25 105 ARG A N 1
ATOM 842 C CA . ARG A 1 105 ? 20.542 -3.084 -42.706 1.00 56.25 105 ARG A CA 1
ATOM 843 C C . ARG A 1 105 ? 21.536 -2.319 -43.577 1.00 56.25 105 ARG A C 1
ATOM 845 O O . ARG A 1 105 ? 21.280 -2.276 -44.801 1.00 56.25 105 ARG A O 1
#

pLDDT: mean 91.43, std 10.1, range [54.75, 98.56]

Radius of gyration: 19.97 Å; chains: 1; bounding box: 45×19×57 Å

Foldseek 3Di:
DVVVCVVLVADPAAPQCPFFPQDDPVDPAAGPQRNPHDDRCCRNVVDPQQDDDVSRVPDGGDGDDPVRVVVVVVVVVVVVVVVVVVVVVVVVVVVVVVVVVVVVD

Secondary structure (DSSP, 8-state):
-HHHHHHTT--SS-TTTTTBTTB-SSSTT-BSS-TT---HHHHTTSS-TTS--TTSTT----BPPHHHHHHHHHHHHHHHHHHHHHHHHHHHHHHHHHHHHHHT-

Sequence (105 aa):
MMLDLIERRRALSSPVCFLCRHRNLDTYETCAAFPDGIPDAVWNGAHDHRTPFPGDQGIQFEAMTESEDRAFRERVEREGRAVEERARRHRERVAKEAAALAEVR